Protein AF-A0A7V0IHN1-F1 (afdb_monomer)

Structure (mmCIF, N/CA/C/O backbone):
data_AF-A0A7V0IHN1-F1
#
_entry.id   AF-A0A7V0IHN1-F1
#
loop_
_atom_site.group_PDB
_atom_site.id
_atom_site.type_symbol
_atom_site.label_atom_id
_atom_site.label_alt_id
_atom_site.label_comp_id
_atom_site.label_asym_id
_atom_site.label_entity_id
_atom_site.label_seq_id
_atom_site.pdbx_PDB_ins_code
_atom_site.Cartn_x
_atom_site.Cartn_y
_atom_site.Cartn_z
_atom_site.occupancy
_atom_site.B_iso_or_equiv
_atom_site.auth_seq_id
_atom_site.auth_comp_id
_atom_site.auth_asym_id
_atom_site.auth_atom_id
_atom_site.pdbx_PDB_model_num
ATOM 1 N N . MET A 1 1 ? -21.080 7.987 -7.768 1.00 52.41 1 MET A N 1
ATOM 2 C CA . MET A 1 1 ? -20.518 8.860 -6.710 1.00 52.41 1 MET A CA 1
ATOM 3 C C . MET A 1 1 ? -18.997 8.710 -6.715 1.00 52.41 1 MET A C 1
ATOM 5 O O . MET A 1 1 ? -18.526 7.579 -6.748 1.00 52.41 1 MET A O 1
ATOM 9 N N . LYS A 1 2 ? -18.224 9.801 -6.791 1.00 51.97 2 LYS A N 1
ATOM 10 C CA . LYS A 1 2 ? -16.754 9.758 -6.932 1.00 51.97 2 LYS A CA 1
ATOM 11 C C . LYS A 1 2 ? -16.130 9.210 -5.639 1.00 51.97 2 LYS A C 1
ATOM 13 O O . LYS A 1 2 ? -16.295 9.813 -4.586 1.00 51.97 2 LYS A O 1
ATOM 18 N N . LYS A 1 3 ? -15.458 8.054 -5.701 1.00 53.31 3 LYS A N 1
ATOM 19 C CA . LYS A 1 3 ? -14.803 7.444 -4.533 1.00 53.31 3 LYS A CA 1
ATOM 20 C C . LYS A 1 3 ? -13.487 8.181 -4.283 1.00 53.31 3 LYS A C 1
ATOM 22 O O . LYS A 1 3 ? -12.512 7.966 -5.000 1.00 53.31 3 LYS A O 1
ATOM 27 N N . TYR A 1 4 ? -13.475 9.101 -3.324 1.00 62.00 4 TYR A N 1
ATOM 28 C CA . TYR A 1 4 ? -12.241 9.754 -2.897 1.00 62.00 4 TYR A CA 1
ATOM 29 C C . TYR A 1 4 ? -11.392 8.721 -2.146 1.00 62.00 4 TYR A C 1
ATOM 31 O O . TYR A 1 4 ? -11.855 8.114 -1.183 1.00 62.00 4 TYR A O 1
ATOM 39 N N . LEU A 1 5 ? -10.169 8.469 -2.620 1.00 70.75 5 LEU A N 1
ATOM 40 C CA . LEU A 1 5 ? -9.227 7.512 -2.024 1.00 70.75 5 LEU A CA 1
ATOM 41 C C . LEU A 1 5 ? -8.580 8.099 -0.758 1.00 70.75 5 LEU A C 1
ATOM 43 O O . LEU A 1 5 ? -7.356 8.157 -0.638 1.00 70.75 5 LEU A O 1
ATOM 47 N N . ASN A 1 6 ? -9.398 8.581 0.177 1.00 90.38 6 ASN A N 1
ATOM 48 C CA . ASN A 1 6 ? -8.895 9.204 1.392 1.00 90.38 6 ASN A CA 1
ATOM 49 C C . ASN A 1 6 ? -8.266 8.131 2.277 1.00 90.38 6 ASN A C 1
ATOM 51 O O . ASN A 1 6 ? -8.886 7.111 2.583 1.00 90.38 6 ASN A O 1
ATOM 55 N N . THR A 1 7 ? -7.028 8.366 2.686 1.00 95.38 7 THR A N 1
ATOM 56 C CA . THR A 1 7 ? -6.290 7.451 3.552 1.00 95.38 7 THR A CA 1
ATOM 57 C C . THR A 1 7 ? -6.186 8.065 4.938 1.00 95.38 7 THR A C 1
ATOM 59 O O . THR A 1 7 ? -5.715 9.193 5.076 1.00 95.38 7 THR A O 1
ATOM 62 N N . LEU A 1 8 ? -6.634 7.335 5.959 1.00 96.19 8 LEU A N 1
ATOM 63 C CA . LEU A 1 8 ? -6.452 7.724 7.353 1.00 96.19 8 LEU A CA 1
ATOM 64 C C . LEU A 1 8 ? -5.063 7.280 7.814 1.00 96.19 8 LEU A C 1
ATOM 66 O O . LEU A 1 8 ? -4.810 6.086 7.957 1.00 96.19 8 LEU A O 1
ATOM 70 N N . PHE A 1 9 ? -4.182 8.241 8.064 1.00 97.00 9 PHE A N 1
ATOM 71 C CA . PHE A 1 9 ? -2.869 7.999 8.653 1.00 97.00 9 PHE A CA 1
ATOM 72 C C . PHE A 1 9 ? -2.957 8.131 10.173 1.00 97.00 9 PHE A C 1
ATOM 74 O O . PHE A 1 9 ? -3.327 9.186 10.684 1.00 97.00 9 PHE A O 1
ATOM 81 N N . VAL A 1 10 ? -2.619 7.062 10.891 1.00 97.31 10 VAL A N 1
ATOM 82 C CA . VAL A 1 10 ? -2.518 7.055 12.351 1.00 97.31 10 VAL A CA 1
ATOM 83 C C . VAL A 1 10 ? -1.054 6.909 12.725 1.00 97.31 10 VAL A C 1
ATOM 85 O O . VAL A 1 10 ? -0.465 5.840 12.569 1.00 97.31 10 VAL A O 1
ATOM 88 N N . THR A 1 11 ? -0.476 8.012 13.189 1.00 96.38 11 THR A N 1
ATOM 89 C CA . THR A 1 11 ? 0.950 8.131 13.520 1.00 96.38 11 THR A CA 1
ATOM 90 C C . THR A 1 11 ? 1.213 8.301 15.012 1.00 96.38 11 THR A C 1
ATOM 92 O O . THR A 1 11 ? 2.366 8.371 15.419 1.00 96.38 11 THR A O 1
ATOM 95 N N . THR A 1 12 ? 0.165 8.391 15.834 1.00 95.88 12 THR A N 1
ATOM 96 C CA . THR A 1 12 ? 0.303 8.536 17.284 1.00 95.88 12 THR A CA 1
ATOM 97 C C . THR A 1 12 ? 0.449 7.172 17.946 1.00 95.88 12 THR A C 1
ATOM 99 O O . THR A 1 12 ? -0.431 6.320 17.811 1.00 95.88 12 THR A O 1
ATOM 102 N N . GLU A 1 13 ? 1.540 6.978 18.683 1.00 93.56 13 GLU A N 1
ATOM 103 C CA . GLU A 1 13 ? 1.761 5.764 19.469 1.00 93.56 13 GLU A CA 1
ATOM 104 C C . GLU A 1 13 ? 0.713 5.610 20.578 1.00 93.56 13 GLU A C 1
ATOM 106 O O . GLU A 1 13 ? 0.197 6.586 21.125 1.00 93.56 13 GLU A O 1
ATOM 111 N N . GLY A 1 14 ? 0.351 4.364 20.881 1.00 94.94 14 GLY A N 1
ATOM 112 C CA . GLY A 1 14 ? -0.688 4.041 21.858 1.00 94.94 14 GLY A CA 1
ATOM 113 C C . GLY A 1 14 ? -2.114 4.334 21.377 1.00 94.94 14 GLY A C 1
ATOM 114 O O . GLY A 1 14 ? -3.063 4.127 22.136 1.00 94.94 14 GLY A O 1
ATOM 115 N N . ALA A 1 15 ? -2.302 4.785 20.130 1.00 97.62 15 ALA A N 1
ATOM 116 C CA . ALA A 1 15 ? -3.631 4.975 19.569 1.00 97.62 15 ALA A CA 1
ATOM 117 C C . ALA A 1 15 ? -4.380 3.637 19.457 1.00 97.62 15 ALA A C 1
ATOM 119 O O . ALA A 1 15 ? -3.831 2.614 19.039 1.00 97.62 15 ALA A O 1
ATOM 120 N N . TYR A 1 16 ? -5.666 3.668 19.797 1.00 98.00 16 TYR A N 1
ATOM 121 C CA . TYR A 1 16 ? -6.571 2.533 19.696 1.00 98.00 16 TYR A CA 1
ATOM 122 C C . TYR A 1 16 ? -7.715 2.844 18.738 1.00 98.00 16 TYR A C 1
ATOM 124 O O . TYR A 1 16 ? -8.476 3.791 18.951 1.00 98.00 16 TYR A O 1
ATOM 132 N N . LEU A 1 17 ? -7.862 2.041 17.688 1.00 98.12 17 LEU A N 1
ATOM 133 C CA . LEU A 1 17 ? -8.944 2.191 16.726 1.00 98.12 17 LEU A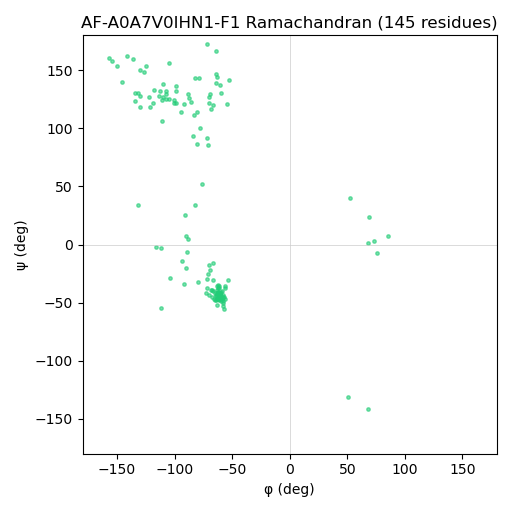 CA 1
ATOM 134 C C . LEU A 1 17 ? -10.079 1.210 17.027 1.00 98.12 17 LEU A C 1
ATOM 136 O O . LEU A 1 17 ? -9.874 0.018 17.256 1.00 98.12 17 LEU A O 1
ATOM 140 N N . SER A 1 18 ? -11.310 1.702 16.962 1.00 98.06 18 SER A N 1
ATOM 141 C CA . SER A 1 18 ? -12.512 0.890 17.168 1.00 98.06 18 SER A CA 1
ATOM 142 C C . SER A 1 18 ? -13.636 1.294 16.221 1.00 98.06 18 SER A C 1
ATOM 144 O O . SER A 1 18 ? -13.611 2.374 15.630 1.00 98.06 18 SER A O 1
ATOM 146 N N . LYS A 1 19 ? -14.617 0.405 16.062 1.00 97.38 19 LYS A N 1
ATOM 147 C CA . LYS A 1 19 ? -15.877 0.696 15.379 1.00 97.38 19 LYS A CA 1
ATOM 148 C C . LYS A 1 19 ? -16.865 1.251 16.396 1.00 97.38 19 LYS A C 1
ATOM 150 O O . LYS A 1 19 ? -17.112 0.609 17.412 1.00 97.38 19 LYS A O 1
ATOM 155 N N . GLU A 1 20 ? -17.483 2.377 16.073 1.00 96.44 20 GLU A N 1
ATOM 156 C CA . GLU A 1 20 ? -18.698 2.847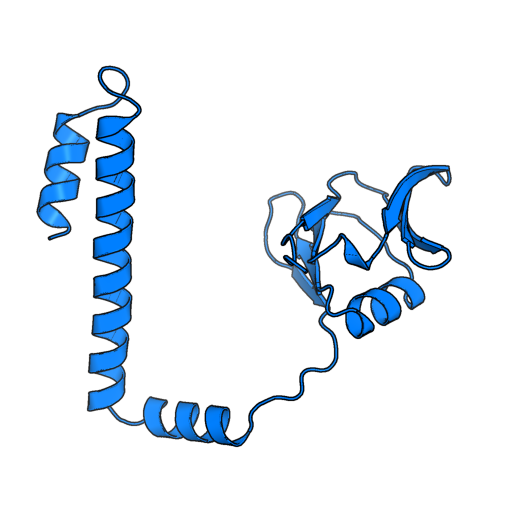 16.739 1.00 96.44 20 GLU A CA 1
ATOM 157 C C . GLU A 1 20 ? -19.708 3.196 15.645 1.00 96.44 20 GLU A C 1
ATOM 159 O O . GLU A 1 20 ? -19.438 4.045 14.792 1.00 96.44 20 GLU A O 1
ATOM 164 N N . ASN A 1 21 ? -20.854 2.511 15.622 1.00 94.50 21 ASN A N 1
ATOM 165 C CA . ASN A 1 21 ? -21.831 2.606 14.529 1.00 94.50 21 ASN A CA 1
ATOM 166 C C . ASN A 1 21 ? -21.153 2.405 13.159 1.00 94.50 21 ASN A C 1
ATOM 168 O O . ASN A 1 21 ? -20.374 1.466 13.001 1.00 94.50 21 ASN A O 1
ATOM 172 N N . GLU A 1 22 ? -21.413 3.280 12.190 1.00 96.00 22 GLU A N 1
ATOM 173 C CA . GLU A 1 22 ? -20.823 3.246 10.844 1.00 96.00 22 GLU A CA 1
ATOM 174 C C . GLU A 1 22 ? -19.526 4.070 10.728 1.00 96.00 22 GLU A C 1
ATOM 176 O O . GLU A 1 22 ? -19.159 4.568 9.657 1.00 96.00 22 GLU A O 1
ATOM 181 N N . THR A 1 23 ? -18.825 4.253 11.849 1.00 97.00 23 THR A N 1
ATOM 182 C CA . THR A 1 23 ? -17.635 5.102 11.929 1.00 97.00 23 THR A CA 1
ATOM 183 C C . THR A 1 23 ? -16.430 4.369 12.507 1.00 97.00 23 THR A C 1
ATOM 185 O O . THR A 1 23 ? -16.548 3.487 13.360 1.00 97.00 23 THR A O 1
ATOM 188 N N . VAL A 1 24 ? -15.253 4.775 12.040 1.00 97.62 24 VAL A N 1
ATOM 189 C CA . VAL A 1 24 ? -13.959 4.466 12.640 1.00 97.62 24 VAL A CA 1
ATOM 190 C C . VAL A 1 24 ? -13.659 5.535 13.682 1.00 97.62 24 VAL A C 1
ATOM 192 O O . VAL A 1 24 ? -13.672 6.728 13.373 1.00 97.62 24 VAL A O 1
ATOM 195 N N . VAL A 1 25 ? -13.379 5.110 14.910 1.00 97.88 25 VAL A N 1
ATOM 196 C CA . VAL A 1 25 ? -13.039 5.988 16.032 1.00 97.88 25 VAL A CA 1
ATOM 197 C C . VAL A 1 25 ? -11.601 5.748 16.447 1.00 97.88 25 VAL A C 1
ATOM 199 O O . VAL A 1 25 ? -11.221 4.610 16.722 1.00 97.88 25 VAL A O 1
ATOM 202 N N . VAL A 1 26 ? -10.823 6.825 16.535 1.00 97.88 26 VAL A N 1
ATOM 203 C CA . VAL A 1 26 ? -9.456 6.817 17.064 1.00 97.88 26 VAL A CA 1
ATOM 204 C C . VAL A 1 26 ? -9.491 7.327 18.499 1.00 97.88 26 VAL A C 1
ATOM 206 O O . VAL A 1 26 ? -9.936 8.450 18.759 1.00 97.88 26 VAL A O 1
ATOM 209 N N . LYS A 1 27 ? -9.022 6.499 19.429 1.00 98.00 27 LYS A N 1
ATOM 210 C CA . LYS A 1 27 ? -8.902 6.818 20.851 1.00 98.00 27 LYS A CA 1
ATOM 211 C C . LYS A 1 27 ? -7.433 6.946 21.229 1.00 98.00 27 LYS A C 1
ATOM 213 O O . LYS A 1 27 ? -6.615 6.140 20.800 1.00 98.00 27 LYS A O 1
ATOM 218 N N . ILE A 1 28 ? -7.117 7.945 22.040 1.00 96.50 28 ILE A N 1
ATOM 219 C CA . ILE A 1 28 ? -5.791 8.154 22.633 1.00 96.50 28 ILE A CA 1
ATOM 220 C C . ILE A 1 28 ? -6.035 8.364 24.124 1.00 96.50 28 ILE A C 1
ATOM 222 O O . ILE A 1 28 ? -6.912 9.154 24.480 1.00 96.50 28 ILE A O 1
ATOM 226 N N . GLU A 1 29 ? -5.339 7.606 24.976 1.00 93.25 29 GLU A N 1
ATOM 227 C CA . GLU A 1 29 ? -5.535 7.637 26.440 1.00 93.25 29 GLU A CA 1
ATOM 228 C C . GLU A 1 29 ? -7.014 7.442 26.842 1.00 93.25 29 GLU A C 1
ATOM 230 O O . GLU A 1 29 ? -7.569 8.140 27.688 1.00 93.25 29 GLU A O 1
ATOM 235 N N . GLY A 1 30 ? -7.711 6.534 26.149 1.00 90.50 30 GLY A N 1
ATOM 236 C CA . GLY A 1 30 ? -9.128 6.230 26.390 1.00 90.50 30 GLY A CA 1
ATOM 237 C C . GLY A 1 30 ? -10.128 7.272 25.870 1.00 90.50 30 GLY A C 1
ATOM 238 O O . GLY A 1 30 ? -11.328 7.001 25.854 1.00 90.50 30 GLY A O 1
ATOM 239 N N . ARG A 1 31 ? -9.676 8.433 25.377 1.00 95.62 31 ARG A N 1
ATOM 240 C CA . ARG A 1 31 ? -10.552 9.501 24.869 1.00 95.62 31 ARG A CA 1
ATOM 241 C C . ARG A 1 31 ? -10.649 9.463 23.349 1.00 95.62 31 ARG A C 1
ATOM 243 O O . ARG A 1 31 ? -9.631 9.401 22.663 1.00 95.62 31 ARG A O 1
ATOM 250 N N . ALA A 1 32 ? -11.866 9.543 22.811 1.00 96.25 32 ALA A N 1
ATOM 251 C CA . ALA A 1 32 ? -12.084 9.662 21.371 1.00 96.25 32 ALA A CA 1
ATOM 252 C C . ALA A 1 32 ? -11.560 11.016 20.867 1.00 96.25 32 ALA A C 1
ATOM 254 O O . ALA A 1 32 ? -12.006 12.068 21.320 1.00 96.25 32 ALA A O 1
ATOM 255 N N . LYS A 1 33 ? -10.604 10.982 19.938 1.00 96.19 33 LYS A N 1
ATOM 256 C CA . LYS A 1 33 ? -9.991 12.176 19.332 1.00 96.19 33 LYS A CA 1
ATOM 257 C C . LYS A 1 33 ? -10.491 12.436 17.921 1.00 96.19 33 LYS A C 1
ATOM 259 O O . LYS A 1 33 ? -10.524 13.578 17.482 1.00 96.19 33 LYS A O 1
ATOM 264 N N . LEU A 1 34 ? -10.878 11.377 17.217 1.00 95.00 34 LEU A N 1
ATOM 265 C CA . LEU A 1 34 ? -11.331 11.447 15.838 1.00 95.00 34 LEU A CA 1
ATOM 266 C C . LEU A 1 34 ? -12.414 10.401 15.594 1.00 95.00 34 LEU A C 1
ATOM 268 O O . LEU A 1 34 ? -12.304 9.268 16.066 1.00 95.00 34 LEU A O 1
ATOM 272 N N . ARG A 1 35 ? -13.435 10.781 14.827 1.00 96.25 35 ARG A N 1
ATOM 273 C CA . ARG A 1 35 ? -14.496 9.892 14.353 1.00 96.25 35 ARG A CA 1
ATOM 274 C C . ARG A 1 35 ? -14.738 10.160 12.873 1.00 96.25 35 ARG A C 1
ATOM 276 O O . ARG A 1 35 ? -15.017 11.295 12.498 1.00 96.25 35 ARG A O 1
ATOM 283 N N . LEU A 1 36 ? -14.624 9.127 12.044 1.00 95.25 36 LEU A N 1
ATOM 284 C CA . LEU A 1 36 ? -14.753 9.233 10.591 1.00 95.25 36 LEU A CA 1
ATOM 285 C C . LEU A 1 36 ? -15.704 8.159 10.046 1.00 95.25 36 LEU A C 1
ATOM 287 O O . LEU A 1 36 ? -15.518 6.983 10.361 1.00 95.25 36 LEU A O 1
ATOM 291 N N . PRO A 1 37 ? -16.696 8.512 9.211 1.00 95.38 37 PRO A N 1
ATOM 292 C CA . PRO A 1 37 ? -17.536 7.527 8.534 1.00 95.38 37 PRO A CA 1
ATOM 293 C C . PRO A 1 37 ? -16.721 6.609 7.621 1.00 95.38 37 PRO A C 1
ATOM 295 O O . PRO A 1 37 ? -15.867 7.084 6.871 1.00 95.38 37 PRO A O 1
ATOM 298 N N . ILE A 1 38 ? -17.011 5.306 7.635 1.00 94.88 38 ILE A N 1
ATOM 299 C CA . ILE A 1 38 ? -16.216 4.321 6.882 1.00 94.88 38 ILE A CA 1
ATOM 300 C C . ILE A 1 38 ? -16.239 4.562 5.369 1.00 94.88 38 ILE A C 1
ATOM 302 O O . ILE A 1 38 ? -15.225 4.390 4.703 1.00 94.88 38 ILE A O 1
ATOM 306 N N . HIS A 1 39 ? -17.369 5.023 4.824 1.00 91.69 39 HIS A N 1
ATOM 307 C CA . HIS A 1 39 ? -17.545 5.250 3.386 1.00 91.69 39 HIS A CA 1
ATOM 308 C C . HIS A 1 39 ? -16.665 6.387 2.842 1.00 91.69 39 HIS A C 1
ATOM 310 O O . HIS A 1 39 ? -16.461 6.478 1.631 1.00 91.69 39 HIS A O 1
ATOM 316 N N . ASN A 1 40 ? -16.123 7.226 3.730 1.00 92.00 40 ASN A N 1
ATOM 317 C CA . ASN A 1 40 ? -15.181 8.283 3.384 1.00 92.00 40 ASN A CA 1
ATOM 318 C C . ASN A 1 40 ? -13.726 7.815 3.406 1.00 92.00 40 ASN A C 1
ATOM 320 O O . ASN A 1 40 ? -12.862 8.602 3.034 1.00 92.00 40 ASN A O 1
ATOM 324 N N . ILE A 1 41 ? -13.446 6.586 3.848 1.00 93.50 41 ILE A N 1
ATOM 325 C CA . ILE A 1 41 ? -12.097 6.046 4.026 1.00 93.50 41 ILE A CA 1
ATOM 326 C C . ILE A 1 41 ? -11.853 4.973 2.961 1.00 93.50 41 ILE A C 1
ATOM 328 O O . ILE A 1 41 ? -12.626 4.034 2.814 1.00 93.50 41 ILE A O 1
ATOM 332 N N . GLY A 1 42 ? -10.759 5.096 2.212 1.00 92.25 42 GLY A N 1
ATOM 333 C CA . GLY A 1 42 ? -10.283 4.068 1.283 1.00 92.25 42 GLY A CA 1
ATOM 334 C C . GLY A 1 42 ? -9.282 3.104 1.924 1.00 92.25 42 GLY A C 1
ATOM 335 O O . GLY A 1 42 ? -9.265 1.917 1.601 1.00 92.25 42 GLY A O 1
ATOM 336 N N . ALA A 1 43 ? -8.455 3.601 2.845 1.00 95.81 43 ALA A N 1
ATOM 337 C CA . ALA A 1 43 ? -7.477 2.805 3.579 1.00 95.81 43 ALA A CA 1
ATOM 338 C C . ALA A 1 43 ? -7.134 3.444 4.932 1.00 95.81 43 ALA A C 1
ATOM 340 O O . ALA A 1 43 ? -7.281 4.653 5.115 1.00 95.81 43 ALA A O 1
ATOM 341 N N . ILE A 1 44 ? -6.634 2.630 5.857 1.00 97.62 44 ILE A N 1
ATOM 342 C CA . ILE A 1 44 ? -6.049 3.065 7.127 1.00 97.62 44 ILE A CA 1
ATOM 343 C C . ILE A 1 44 ? -4.584 2.629 7.135 1.00 97.62 44 ILE A C 1
ATOM 345 O O . ILE A 1 44 ? -4.284 1.480 6.809 1.00 97.62 44 ILE A O 1
ATOM 349 N N . VAL A 1 45 ? -3.675 3.528 7.501 1.00 98.12 45 VAL A N 1
ATOM 350 C CA . VAL A 1 45 ? -2.245 3.237 7.652 1.00 98.12 45 VAL A CA 1
ATOM 351 C C . VAL A 1 45 ? -1.832 3.553 9.082 1.00 98.12 45 VAL A C 1
ATOM 353 O O . VAL A 1 45 ? -1.923 4.696 9.523 1.00 98.12 45 VAL A O 1
ATOM 356 N N . CYS A 1 46 ? -1.381 2.530 9.791 1.00 98.06 46 CYS A N 1
ATOM 357 C CA . CYS A 1 46 ? -0.982 2.565 11.187 1.00 98.06 46 CYS A CA 1
ATOM 358 C C . CYS A 1 46 ? 0.547 2.522 11.288 1.00 98.06 46 CYS A C 1
ATOM 360 O O . CYS A 1 46 ? 1.160 1.591 10.762 1.00 98.06 46 CYS A O 1
ATOM 362 N N . PHE A 1 47 ? 1.153 3.493 11.970 1.00 98.06 47 PHE A N 1
ATOM 363 C CA . PHE A 1 47 ? 2.599 3.549 12.208 1.00 98.06 47 PHE A CA 1
ATOM 364 C C . PHE A 1 47 ? 2.927 3.224 13.663 1.00 98.06 47 PHE A C 1
ATOM 366 O O . PHE A 1 47 ? 2.350 3.811 14.574 1.00 98.06 47 PHE A O 1
ATOM 373 N N . GLY A 1 48 ? 3.897 2.336 13.874 1.00 95.31 48 GLY A N 1
ATOM 374 C CA . GLY A 1 48 ? 4.381 2.007 15.213 1.00 95.31 48 GLY A CA 1
ATOM 375 C C . GLY A 1 48 ? 3.344 1.256 16.045 1.00 95.31 48 GLY A C 1
ATOM 376 O O . GLY A 1 48 ? 2.637 0.381 15.539 1.00 95.31 48 GLY A O 1
ATOM 377 N N . GLN A 1 49 ? 3.273 1.569 17.340 1.00 95.06 49 GLN A N 1
ATOM 378 C CA . GLN A 1 49 ? 2.367 0.898 18.268 1.00 95.06 49 GLN A CA 1
ATOM 379 C C . GLN A 1 49 ? 0.944 1.462 18.154 1.00 95.06 49 GLN A C 1
ATOM 381 O O . GLN A 1 49 ? 0.548 2.348 18.909 1.00 95.06 49 GLN A O 1
ATOM 386 N N . VAL A 1 50 ? 0.162 0.915 17.226 1.00 97.12 50 VAL A N 1
ATOM 387 C CA . VAL A 1 50 ? -1.265 1.219 17.066 1.00 97.12 50 VAL A CA 1
ATOM 388 C C . VAL A 1 50 ? -2.067 -0.068 17.188 1.00 97.12 50 VAL A C 1
ATOM 390 O O . VAL A 1 50 ? -1.827 -1.040 16.471 1.00 97.12 50 VAL A O 1
ATOM 393 N N . SER A 1 51 ? -3.051 -0.051 18.077 1.00 95.94 51 SER A N 1
ATOM 394 C CA . SER A 1 51 ? -3.919 -1.193 18.352 1.00 95.94 51 SER A CA 1
ATOM 395 C C . SER A 1 51 ? -5.295 -0.982 17.737 1.00 95.94 51 SER A C 1
ATOM 397 O O . SER A 1 51 ? -5.735 0.145 17.511 1.00 95.94 51 SER A O 1
ATOM 399 N N . LEU A 1 52 ? -6.009 -2.072 17.468 1.00 96.75 52 LEU A N 1
ATOM 400 C CA . LEU A 1 52 ? -7.346 -1.995 16.896 1.00 96.75 52 LEU A CA 1
ATOM 401 C C . LEU A 1 52 ? -8.232 -3.161 17.320 1.00 96.75 52 LEU A C 1
ATOM 403 O O . LEU A 1 52 ? -7.742 -4.237 17.656 1.00 96.75 52 LEU A O 1
ATOM 407 N N . SER A 1 53 ? -9.546 -2.938 17.332 1.00 97.25 53 SER A N 1
ATOM 408 C CA . SER A 1 53 ? -10.503 -3.984 17.692 1.00 97.25 53 SER A CA 1
ATOM 409 C C . SER A 1 53 ? -10.737 -4.963 16.529 1.00 97.25 53 SER A C 1
ATOM 411 O O . SER A 1 53 ? -10.836 -4.528 15.377 1.00 97.25 53 SER A O 1
ATOM 413 N N . PRO A 1 54 ? -10.921 -6.273 16.791 1.00 96.06 54 PRO A N 1
ATOM 414 C CA . PRO A 1 54 ? -11.284 -7.238 15.747 1.00 96.06 54 PRO A CA 1
ATOM 415 C C . PRO A 1 54 ? -12.566 -6.857 14.989 1.00 96.06 54 PRO A C 1
ATOM 417 O O . PRO A 1 54 ? -12.650 -7.016 13.775 1.00 96.06 54 PRO A O 1
ATOM 420 N N . HIS A 1 55 ? -13.540 -6.264 15.687 1.00 96.56 55 HIS A N 1
ATOM 421 C CA . HIS A 1 55 ? -14.777 -5.754 15.088 1.00 96.56 55 HIS A CA 1
ATOM 422 C C . HIS A 1 55 ? -14.522 -4.637 14.070 1.00 96.56 55 HIS A C 1
ATOM 424 O O . HIS A 1 55 ? -15.197 -4.572 13.044 1.00 96.56 55 HIS A O 1
ATOM 430 N N . LEU A 1 56 ? -13.544 -3.762 14.330 1.00 97.56 56 LEU A N 1
ATOM 431 C CA . LEU A 1 56 ? -13.132 -2.766 13.351 1.00 97.56 56 LEU A CA 1
ATOM 432 C C . LEU A 1 56 ? -12.453 -3.424 12.145 1.00 97.56 56 LEU A C 1
ATOM 434 O O . LEU A 1 56 ? -12.703 -2.991 11.024 1.00 97.56 56 LEU A O 1
ATOM 438 N N . MET A 1 57 ? -11.627 -4.459 12.348 1.00 96.69 57 MET A N 1
ATOM 439 C CA . MET A 1 57 ? -10.999 -5.187 11.235 1.00 96.69 57 MET A CA 1
ATOM 440 C C . MET A 1 57 ? -12.060 -5.741 10.289 1.00 96.69 57 MET A C 1
ATOM 442 O O . MET A 1 57 ? -12.046 -5.409 9.106 1.00 96.69 57 MET A O 1
ATOM 446 N N . ASP A 1 58 ? -13.004 -6.523 10.818 1.00 96.06 58 ASP A N 1
ATOM 447 C CA . ASP A 1 58 ? -14.100 -7.107 10.039 1.00 96.06 58 ASP A CA 1
ATOM 448 C C . ASP A 1 58 ? -14.904 -6.011 9.321 1.00 96.06 58 ASP A C 1
ATOM 450 O O . ASP A 1 58 ? -15.081 -6.062 8.102 1.00 96.06 58 ASP A O 1
ATOM 454 N N . PHE A 1 59 ? -15.271 -4.943 10.031 1.00 96.81 59 PHE A N 1
ATOM 455 C CA . PHE A 1 59 ? -15.997 -3.816 9.451 1.00 96.81 59 PHE A CA 1
ATOM 456 C C . PHE A 1 59 ? -15.251 -3.136 8.295 1.00 96.81 59 PHE A C 1
ATOM 458 O O . PHE A 1 59 ? -15.835 -2.916 7.232 1.00 96.81 59 PHE A O 1
ATOM 465 N N . CYS A 1 60 ? -13.958 -2.851 8.459 1.00 96.44 60 CYS A N 1
ATOM 466 C CA . CYS A 1 60 ? -13.120 -2.304 7.394 1.00 96.44 60 CYS A CA 1
ATOM 467 C C . CYS A 1 60 ? -13.050 -3.264 6.202 1.00 96.44 60 CYS A C 1
ATOM 469 O O . CYS A 1 60 ? -13.268 -2.854 5.061 1.00 96.44 60 CYS A O 1
ATOM 471 N N . THR A 1 61 ? -12.819 -4.554 6.457 1.00 94.69 61 THR A N 1
ATOM 472 C CA . THR A 1 61 ? -12.690 -5.552 5.392 1.00 94.69 61 THR A CA 1
ATOM 473 C C . THR A 1 61 ? -13.955 -5.717 4.553 1.00 94.69 61 THR A C 1
ATOM 475 O O . THR A 1 61 ? -13.855 -5.779 3.327 1.00 94.69 61 THR A O 1
ATOM 478 N N . ARG A 1 62 ? -15.141 -5.713 5.176 1.00 94.50 62 ARG A N 1
ATOM 479 C CA . ARG A 1 62 ? -16.437 -5.785 4.476 1.00 94.50 62 ARG A CA 1
ATOM 480 C C . ARG A 1 62 ? -16.720 -4.545 3.632 1.00 94.50 62 ARG A C 1
ATOM 482 O O . ARG A 1 62 ? -17.344 -4.654 2.582 1.00 94.50 62 ARG A O 1
ATOM 489 N N . ASN A 1 63 ? -16.218 -3.387 4.055 1.00 94.00 63 ASN A N 1
ATOM 490 C CA . ASN A 1 63 ? -16.356 -2.123 3.330 1.00 94.00 63 ASN A CA 1
ATOM 491 C C . ASN A 1 63 ? -15.237 -1.881 2.297 1.00 94.00 63 ASN A C 1
ATOM 493 O O . ASN A 1 63 ? -15.177 -0.821 1.672 1.00 94.00 63 ASN A O 1
ATOM 497 N N . GLY A 1 64 ? -14.341 -2.854 2.091 1.00 92.25 64 GLY A N 1
ATOM 498 C CA . GLY A 1 64 ? -13.227 -2.726 1.150 1.00 92.25 64 GLY A CA 1
ATOM 499 C C . GLY A 1 64 ? -12.167 -1.709 1.586 1.00 92.25 64 GLY A C 1
ATOM 500 O O . GLY A 1 64 ? -11.444 -1.189 0.738 1.00 92.25 64 GLY A O 1
ATOM 501 N N . VAL A 1 65 ? -12.078 -1.426 2.888 1.00 95.38 65 VAL A N 1
ATOM 502 C CA . VAL A 1 65 ? -11.063 -0.561 3.494 1.00 95.38 65 VAL A CA 1
ATOM 503 C C . VAL A 1 65 ? -9.911 -1.431 3.975 1.00 95.38 65 VAL A C 1
ATOM 505 O O . VAL A 1 65 ? -10.069 -2.252 4.878 1.00 95.38 65 VAL A O 1
ATOM 508 N N . SER A 1 66 ? -8.734 -1.274 3.368 1.00 95.62 66 SER A N 1
ATOM 509 C CA . SER A 1 66 ? -7.546 -2.008 3.815 1.00 95.62 66 SER A CA 1
ATOM 510 C C . SER A 1 66 ? -6.880 -1.328 5.002 1.00 95.62 66 SER A C 1
ATOM 512 O O . SER A 1 66 ? -6.775 -0.102 5.014 1.00 95.62 66 SER A O 1
ATOM 514 N N . ILE A 1 67 ? -6.350 -2.119 5.930 1.00 97.81 67 ILE A N 1
ATOM 515 C CA . ILE A 1 67 ? -5.560 -1.626 7.060 1.00 97.81 67 ILE A CA 1
ATOM 516 C C . ILE A 1 67 ? -4.110 -2.058 6.847 1.00 97.81 67 ILE A C 1
ATOM 518 O O . ILE A 1 67 ? -3.836 -3.241 6.657 1.00 97.81 67 ILE A O 1
ATOM 522 N N . VAL A 1 68 ? -3.181 -1.110 6.840 1.00 98.12 68 VAL A N 1
ATOM 523 C CA . VAL A 1 68 ? -1.746 -1.346 6.654 1.00 98.12 68 VAL A CA 1
ATOM 524 C C . VAL A 1 68 ? -1.026 -1.015 7.950 1.00 98.12 68 VAL A C 1
ATOM 526 O O . VAL A 1 68 ? -1.240 0.053 8.510 1.00 98.12 68 VAL A O 1
ATOM 529 N N . PHE A 1 69 ? -0.145 -1.903 8.393 1.00 98.31 69 PHE A N 1
ATOM 530 C CA . PHE A 1 69 ? 0.740 -1.676 9.527 1.00 98.31 69 PHE A CA 1
ATOM 531 C C . PHE A 1 69 ? 2.166 -1.461 9.042 1.00 98.31 69 PHE A C 1
ATOM 533 O O . PHE A 1 69 ? 2.696 -2.267 8.267 1.00 98.31 69 PHE A O 1
ATOM 540 N N . LEU A 1 70 ? 2.775 -0.386 9.527 1.00 98.38 70 LEU A N 1
ATOM 541 C CA . LEU A 1 70 ? 4.145 0.009 9.249 1.00 98.38 70 LEU A CA 1
ATOM 542 C C . LEU A 1 70 ? 4.917 0.186 10.563 1.00 98.38 70 LEU A C 1
ATOM 544 O O . LEU A 1 70 ? 4.344 0.529 11.597 1.00 98.38 70 LEU A O 1
ATOM 548 N N . SER A 1 71 ? 6.237 0.014 10.512 1.00 96.69 71 SER A N 1
ATOM 549 C CA . SER A 1 71 ? 7.116 0.457 11.598 1.00 96.69 71 SER A CA 1
ATOM 550 C C . SER A 1 71 ? 7.064 1.988 11.747 1.00 96.69 71 SER A C 1
ATOM 552 O O . SER A 1 71 ? 6.612 2.669 10.820 1.00 96.69 71 SER A O 1
ATOM 554 N N . PRO A 1 72 ? 7.586 2.565 12.848 1.00 94.94 72 PRO A N 1
ATOM 555 C CA . PRO A 1 72 ? 7.693 4.023 12.988 1.00 94.94 72 PRO A CA 1
ATOM 556 C C . PRO A 1 72 ? 8.424 4.698 11.812 1.00 94.94 72 PRO A C 1
ATOM 558 O O . PRO A 1 72 ? 8.088 5.806 11.414 1.00 94.94 72 PRO A O 1
ATOM 561 N N . TRP A 1 73 ? 9.367 3.984 11.189 1.00 95.00 73 TRP A N 1
ATOM 562 C CA . TRP A 1 73 ? 10.165 4.439 10.042 1.00 95.00 73 TRP A CA 1
ATOM 563 C C . TRP A 1 73 ? 9.534 4.110 8.675 1.00 95.00 73 TRP A C 1
ATOM 565 O O . TRP A 1 73 ? 10.181 4.256 7.642 1.00 95.00 73 TRP A O 1
ATOM 575 N N . GLY A 1 74 ? 8.297 3.600 8.648 1.00 94.94 74 GLY A N 1
ATOM 576 C CA . GLY A 1 74 ? 7.554 3.313 7.417 1.00 94.94 74 GLY A CA 1
ATOM 577 C C . GLY A 1 74 ? 7.818 1.945 6.777 1.00 94.94 74 GLY A C 1
ATOM 578 O O . GLY A 1 74 ? 7.311 1.676 5.687 1.00 94.94 74 GLY A O 1
ATOM 579 N N . ARG A 1 75 ? 8.569 1.042 7.425 1.00 97.44 75 ARG A N 1
ATOM 580 C CA . ARG A 1 75 ? 8.782 -0.320 6.902 1.00 97.44 75 ARG A CA 1
ATOM 581 C C . ARG A 1 75 ? 7.481 -1.112 6.971 1.00 97.44 75 ARG A C 1
ATOM 583 O O . ARG A 1 75 ? 6.886 -1.213 8.039 1.00 97.44 75 ARG A O 1
ATOM 590 N N . PHE A 1 76 ? 7.086 -1.738 5.865 1.00 98.12 76 PHE A N 1
ATOM 591 C CA . PHE A 1 76 ? 5.910 -2.606 5.823 1.00 98.12 76 PHE A CA 1
ATOM 592 C C . PHE A 1 76 ? 6.019 -3.782 6.802 1.00 98.12 76 PHE A C 1
ATOM 594 O O . PHE A 1 76 ? 7.030 -4.488 6.820 1.00 98.12 76 PHE A O 1
ATOM 601 N N . MET A 1 77 ? 4.972 -3.984 7.605 1.00 97.31 77 MET A N 1
ATOM 602 C CA . MET A 1 77 ? 4.869 -5.102 8.544 1.00 97.31 77 MET A CA 1
ATOM 603 C C . MET A 1 77 ? 3.778 -6.077 8.118 1.00 97.31 77 MET A C 1
ATOM 605 O O . MET A 1 77 ? 4.039 -7.264 7.955 1.00 97.31 77 MET A O 1
ATOM 609 N N . ALA A 1 78 ? 2.557 -5.576 7.925 1.00 97.00 78 ALA A N 1
ATOM 610 C CA . ALA A 1 78 ? 1.414 -6.403 7.568 1.00 97.00 78 ALA A CA 1
ATOM 611 C C . ALA A 1 78 ? 0.323 -5.582 6.880 1.00 97.00 78 ALA A C 1
ATOM 613 O O . ALA A 1 78 ? 0.245 -4.359 7.013 1.00 97.00 78 ALA A O 1
ATOM 614 N N . LYS A 1 79 ? -0.564 -6.278 6.166 1.00 96.50 79 LYS A N 1
ATOM 615 C CA . LYS A 1 79 ? -1.775 -5.698 5.592 1.00 96.50 79 LYS A CA 1
ATOM 616 C C . LYS A 1 79 ? -2.964 -6.601 5.867 1.00 96.50 79 LYS A C 1
ATOM 618 O O . LYS A 1 79 ? -2.926 -7.787 5.558 1.00 96.50 79 LYS A O 1
ATOM 623 N N . VAL A 1 80 ? -4.033 -6.006 6.370 1.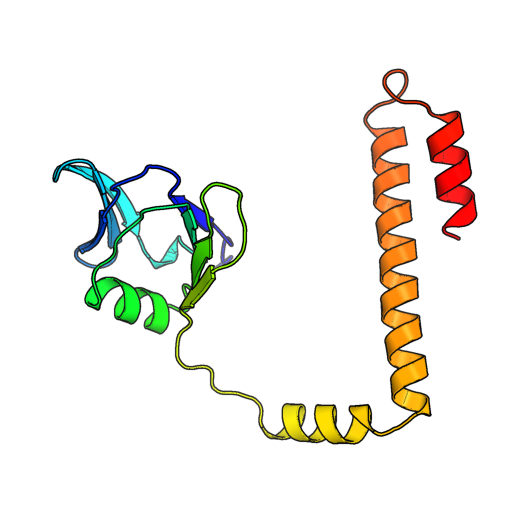00 95.94 80 VAL A N 1
ATOM 624 C CA . VAL A 1 80 ? -5.341 -6.634 6.517 1.00 95.94 80 VAL A CA 1
ATOM 625 C C . VAL A 1 80 ? -6.202 -6.184 5.346 1.00 95.94 80 VAL A C 1
ATOM 627 O O . VAL A 1 80 ? -6.402 -4.987 5.115 1.00 95.94 80 VAL A O 1
ATOM 630 N N . VAL A 1 81 ? -6.693 -7.153 4.584 1.00 94.62 81 VAL A N 1
ATOM 631 C CA . VAL A 1 81 ? -7.614 -6.945 3.466 1.00 94.62 81 VAL A CA 1
ATOM 632 C C . VAL A 1 81 ? -8.795 -7.886 3.607 1.00 94.62 81 VAL A C 1
ATOM 634 O O . VAL A 1 81 ? -8.662 -8.975 4.161 1.00 94.62 81 VAL A O 1
ATOM 637 N N . GLY A 1 82 ? -9.950 -7.461 3.102 1.00 89.88 82 GLY A N 1
ATOM 638 C CA . GLY A 1 82 ? -11.118 -8.326 3.056 1.00 89.88 82 GLY A CA 1
ATOM 639 C C . GLY A 1 82 ? -11.016 -9.439 2.035 1.00 89.88 82 GLY A C 1
ATOM 640 O O . GLY A 1 82 ? -10.097 -9.495 1.210 1.00 89.88 82 GLY A O 1
ATOM 641 N N . GLN A 1 83 ? -12.006 -10.327 2.097 1.00 86.62 83 GLN A N 1
ATOM 642 C CA . GLN A 1 83 ? -12.143 -11.415 1.144 1.00 86.62 83 GLN A CA 1
ATOM 643 C C . GLN A 1 83 ? -12.151 -10.855 -0.276 1.00 86.62 83 GLN A C 1
ATOM 645 O O . GLN A 1 83 ? -12.990 -10.038 -0.650 1.00 86.62 83 GLN A O 1
ATOM 650 N N . THR A 1 84 ? -11.191 -11.303 -1.076 1.00 79.19 84 THR A N 1
ATOM 651 C CA . THR A 1 84 ? -11.120 -10.943 -2.486 1.00 79.19 84 THR A CA 1
ATOM 652 C C . THR A 1 84 ? -11.687 -12.100 -3.292 1.00 79.19 84 THR A C 1
ATOM 654 O O . THR A 1 84 ? -11.186 -13.220 -3.199 1.00 79.19 84 THR A O 1
ATOM 657 N N . ARG A 1 85 ? -12.700 -11.838 -4.127 1.00 74.00 85 ARG A N 1
ATOM 658 C CA . ARG A 1 85 ? -13.091 -12.772 -5.192 1.00 74.00 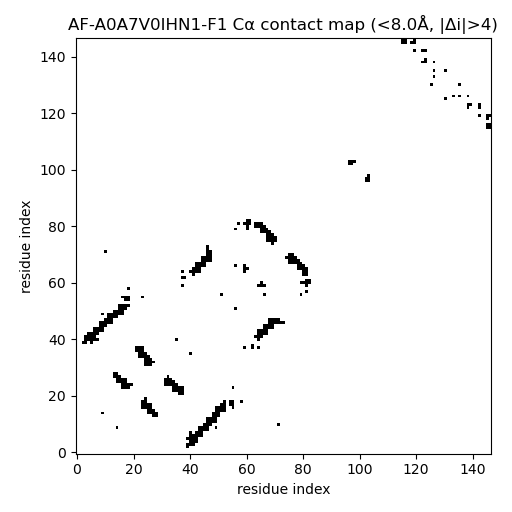85 ARG A CA 1
ATOM 659 C C . ARG A 1 85 ? -11.994 -12.739 -6.255 1.00 74.00 85 ARG A C 1
ATOM 661 O O . ARG A 1 85 ? -12.020 -11.918 -7.166 1.00 74.00 85 ARG A O 1
ATOM 668 N N . GLY A 1 86 ? -10.952 -13.541 -6.058 1.00 77.12 86 GLY A N 1
ATOM 669 C CA . GLY A 1 86 ? -9.824 -13.601 -6.981 1.00 77.12 86 GLY A CA 1
ATOM 670 C C . GLY A 1 86 ? -10.264 -14.093 -8.360 1.00 77.12 86 GLY A C 1
ATOM 671 O O . GLY A 1 86 ? -11.106 -14.981 -8.470 1.00 77.12 86 GLY A O 1
ATOM 672 N N . ASN A 1 87 ? -9.664 -13.554 -9.422 1.00 90.31 87 ASN A N 1
ATOM 673 C CA . ASN A 1 87 ? -9.855 -14.087 -10.767 1.00 90.31 87 ASN A CA 1
ATOM 674 C C . ASN A 1 87 ? -8.883 -15.257 -10.988 1.00 90.31 87 ASN A C 1
ATOM 676 O O . ASN A 1 87 ? -7.722 -15.065 -11.357 1.00 90.31 87 ASN A O 1
ATOM 680 N N . VAL A 1 88 ? -9.354 -16.476 -10.714 1.00 92.44 88 VAL A N 1
ATOM 681 C CA . VAL A 1 88 ? -8.545 -17.702 -10.831 1.00 92.44 88 VAL A CA 1
ATOM 682 C C . VAL A 1 88 ? -8.075 -17.923 -12.270 1.00 92.44 88 VAL A C 1
ATOM 684 O O . VAL A 1 88 ? -6.934 -18.332 -12.478 1.00 92.44 88 VAL A O 1
ATOM 687 N N . LEU A 1 89 ? -8.910 -17.606 -13.265 1.00 94.69 89 LEU A N 1
ATOM 688 C CA . LEU A 1 89 ? -8.548 -17.730 -14.679 1.00 94.69 89 LEU A CA 1
ATOM 689 C C . LEU A 1 89 ? -7.390 -16.794 -15.033 1.00 94.69 89 LEU A C 1
ATOM 691 O O . LEU A 1 89 ? -6.409 -17.237 -15.627 1.00 94.69 89 LEU A O 1
ATOM 695 N N . LEU A 1 90 ? -7.459 -15.536 -14.587 1.00 94.56 90 LEU A N 1
ATOM 696 C CA . LEU A 1 90 ? -6.377 -14.569 -14.756 1.00 94.56 90 LEU A CA 1
ATOM 697 C C . LEU A 1 90 ? -5.093 -15.059 -14.085 1.00 94.56 90 LEU A C 1
ATOM 699 O O . LEU A 1 90 ? -4.046 -15.068 -14.721 1.00 94.56 90 LEU A O 1
ATOM 703 N N . ARG A 1 91 ? -5.165 -15.517 -12.830 1.00 93.94 91 ARG A N 1
ATOM 704 C CA . ARG A 1 91 ? -3.977 -15.981 -12.100 1.00 93.94 91 ARG A CA 1
ATOM 705 C C . ARG A 1 91 ? -3.328 -17.201 -12.762 1.00 93.94 91 ARG A C 1
ATOM 707 O O . ARG A 1 91 ? -2.110 -17.257 -12.873 1.00 93.94 91 ARG A O 1
ATOM 714 N N . ARG A 1 92 ? -4.124 -18.148 -13.272 1.00 96.19 92 ARG A N 1
ATOM 715 C CA . ARG A 1 92 ? -3.605 -19.292 -14.046 1.00 96.19 92 ARG A CA 1
ATOM 716 C C . ARG A 1 92 ? -2.902 -18.850 -15.327 1.00 96.19 92 ARG A C 1
ATOM 718 O O . ARG A 1 92 ? -1.860 -19.405 -15.658 1.00 96.19 92 ARG A O 1
ATOM 725 N N . GLN A 1 93 ? -3.458 -17.874 -16.043 1.00 96.25 93 GLN A N 1
ATOM 726 C CA . GLN A 1 93 ? -2.815 -17.335 -17.243 1.00 96.25 93 GLN A CA 1
ATOM 727 C C . GLN A 1 93 ? -1.537 -16.567 -16.908 1.00 96.25 93 GLN A C 1
ATOM 729 O O . GLN A 1 93 ? -0.548 -16.727 -17.611 1.00 96.25 93 GLN A O 1
ATOM 734 N N . GLN A 1 94 ? -1.524 -15.808 -15.809 1.00 95.19 94 GLN A N 1
ATOM 735 C CA . GLN A 1 94 ? -0.321 -15.134 -15.320 1.00 95.19 94 GLN A CA 1
ATOM 736 C C . GLN A 1 94 ? 0.813 -16.127 -15.057 1.00 95.19 94 GLN A C 1
ATOM 738 O O . GLN A 1 94 ? 1.922 -15.871 -15.504 1.00 95.19 94 GLN A O 1
ATOM 743 N N . TYR A 1 95 ? 0.544 -17.268 -14.410 1.00 95.88 95 TYR A N 1
ATOM 744 C CA . TYR A 1 95 ? 1.574 -18.293 -14.201 1.00 95.88 95 TYR A CA 1
ATOM 745 C C . TYR A 1 95 ? 2.075 -18.898 -15.512 1.00 95.88 95 TYR A C 1
ATOM 747 O O . TYR A 1 95 ? 3.274 -18.919 -15.741 1.00 95.88 95 TYR A O 1
ATOM 755 N N . ARG A 1 96 ? 1.176 -19.294 -16.422 1.00 96.25 96 ARG A N 1
ATOM 756 C CA . ARG A 1 96 ? 1.577 -19.844 -17.731 1.00 96.25 96 ARG A CA 1
ATOM 757 C C . ARG A 1 96 ? 2.436 -18.872 -18.537 1.00 96.25 96 ARG A C 1
ATOM 759 O O . ARG A 1 96 ? 3.431 -19.264 -19.128 1.00 96.25 96 ARG A O 1
ATOM 766 N N . ARG A 1 97 ? 2.044 -17.598 -18.561 1.00 96.62 97 ARG A N 1
ATOM 767 C CA . ARG A 1 97 ? 2.782 -16.536 -19.252 1.00 96.62 97 ARG A CA 1
ATOM 768 C C . ARG A 1 97 ? 4.087 -16.171 -18.549 1.00 96.62 97 ARG A C 1
ATOM 770 O O . ARG A 1 97 ? 5.002 -15.693 -19.203 1.00 96.62 97 ARG A O 1
ATOM 777 N N . ALA A 1 98 ? 4.192 -16.403 -17.243 1.00 95.50 98 ALA A N 1
ATOM 778 C CA . ALA A 1 98 ? 5.435 -16.203 -16.509 1.00 95.50 98 ALA A CA 1
ATOM 779 C C . ALA A 1 98 ? 6.515 -17.235 -16.868 1.00 95.50 98 ALA A C 1
ATOM 781 O O . ALA A 1 98 ? 7.679 -16.951 -16.609 1.00 95.50 98 ALA A O 1
ATOM 782 N N . ASP A 1 99 ? 6.158 -18.366 -17.483 1.00 96.25 99 ASP A N 1
ATOM 783 C CA . ASP A 1 99 ? 7.110 -19.371 -17.982 1.00 96.25 99 ASP A CA 1
ATOM 784 C C . ASP A 1 99 ? 7.473 -19.165 -19.470 1.00 96.25 99 ASP A C 1
ATOM 786 O O . ASP A 1 99 ? 8.462 -19.709 -19.958 1.00 96.25 99 ASP A O 1
ATOM 790 N N . ASP A 1 100 ? 6.708 -18.341 -20.192 1.00 97.81 100 ASP A N 1
ATOM 791 C CA . ASP A 1 100 ? 6.914 -17.987 -21.602 1.00 97.81 100 ASP A CA 1
ATOM 792 C C . ASP A 1 100 ? 8.000 -16.903 -21.729 1.00 97.81 100 ASP A C 1
ATOM 794 O O . ASP A 1 100 ? 7.843 -15.774 -21.255 1.00 97.81 100 ASP A O 1
ATOM 798 N N . ASN A 1 101 ? 9.132 -17.248 -22.350 1.00 97.12 101 ASN A N 1
ATOM 799 C CA . ASN A 1 101 ? 10.283 -16.352 -22.450 1.00 97.12 101 ASN A CA 1
ATOM 800 C C . ASN A 1 101 ? 9.981 -15.072 -23.244 1.00 97.12 101 ASN A C 1
ATOM 802 O O . ASN A 1 101 ? 10.374 -13.984 -22.816 1.00 97.12 101 ASN A O 1
ATOM 806 N N . ASP A 1 102 ? 9.254 -15.185 -24.355 1.00 97.25 102 ASP A N 1
ATOM 807 C CA . ASP A 1 102 ? 8.970 -14.049 -25.231 1.00 97.25 102 ASP A CA 1
ATOM 808 C C . ASP A 1 102 ? 8.052 -13.056 -24.515 1.00 97.25 102 ASP A C 1
ATOM 810 O O . ASP A 1 102 ? 8.348 -11.858 -24.447 1.00 97.25 102 ASP A O 1
ATOM 814 N N . PHE A 1 103 ? 7.008 -13.569 -23.855 1.00 97.06 103 PHE A N 1
ATOM 815 C CA . PHE A 1 103 ? 6.112 -12.743 -23.049 1.00 97.06 103 PHE A CA 1
ATOM 816 C C . PHE A 1 103 ? 6.841 -12.050 -21.889 1.00 97.06 103 PHE A C 1
ATOM 818 O O . PHE A 1 103 ? 6.613 -10.867 -21.626 1.00 97.06 103 PHE A O 1
ATOM 825 N N . ARG A 1 104 ? 7.729 -12.755 -21.173 1.00 96.06 104 ARG A N 1
ATOM 826 C CA . ARG A 1 104 ? 8.494 -12.166 -20.058 1.00 96.06 104 ARG A CA 1
ATOM 827 C C . ARG A 1 104 ? 9.349 -10.995 -20.519 1.00 96.06 104 ARG A C 1
ATOM 829 O O . ARG A 1 104 ? 9.394 -9.973 -19.828 1.00 96.06 104 ARG A O 1
ATOM 836 N N . VAL A 1 105 ? 10.042 -11.147 -21.647 1.00 97.50 105 VAL A N 1
ATOM 837 C CA . VAL A 1 105 ? 10.887 -10.091 -22.213 1.00 97.50 105 VAL A CA 1
ATOM 838 C C . VAL A 1 105 ? 10.024 -8.907 -22.625 1.00 97.50 105 VAL A C 1
ATOM 840 O O . VAL A 1 105 ? 10.331 -7.778 -22.240 1.00 97.50 105 VAL A O 1
ATOM 843 N N . GLU A 1 106 ? 8.923 -9.149 -23.335 1.00 97.38 106 GLU A N 1
ATOM 844 C CA . GLU A 1 106 ? 7.992 -8.101 -23.752 1.00 97.38 106 GLU A CA 1
ATOM 845 C C . GLU A 1 106 ? 7.439 -7.321 -22.548 1.00 97.38 106 GLU A C 1
ATOM 847 O O . GLU A 1 106 ? 7.612 -6.102 -22.466 1.00 97.38 106 GLU A O 1
ATOM 852 N N . ALA A 1 107 ? 6.879 -8.018 -21.554 1.00 96.62 107 ALA A N 1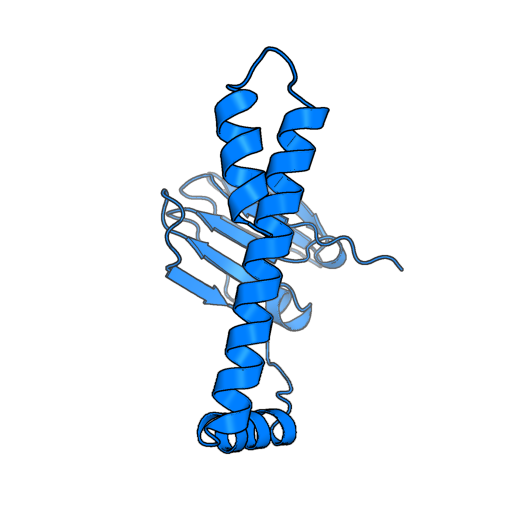
ATOM 853 C CA . ALA A 1 107 ? 6.323 -7.398 -20.355 1.00 96.62 107 ALA A CA 1
ATOM 854 C C . ALA A 1 107 ? 7.383 -6.608 -19.569 1.00 96.62 107 ALA A C 1
ATOM 856 O O . ALA A 1 107 ? 7.132 -5.485 -19.123 1.00 96.62 107 ALA A O 1
ATOM 857 N N . SER A 1 108 ? 8.596 -7.155 -19.440 1.00 96.81 108 SER A N 1
ATOM 858 C CA . SER A 1 108 ? 9.709 -6.477 -18.765 1.00 96.81 108 SER A CA 1
ATOM 859 C C . SER A 1 108 ? 10.113 -5.194 -19.490 1.00 96.81 108 SER A C 1
ATOM 861 O O . SER A 1 108 ? 10.301 -4.161 -18.843 1.00 96.81 108 SER A O 1
ATOM 863 N N . ARG A 1 109 ? 10.187 -5.219 -20.829 1.00 97.12 109 ARG A N 1
ATOM 864 C CA . ARG A 1 109 ? 10.463 -4.022 -21.639 1.00 97.12 109 ARG A CA 1
ATOM 865 C C . ARG A 1 109 ? 9.387 -2.966 -21.433 1.00 97.12 109 ARG A C 1
ATOM 867 O O . ARG A 1 109 ? 9.737 -1.806 -21.233 1.00 97.12 109 ARG A O 1
ATOM 874 N N . SER A 1 110 ? 8.110 -3.349 -21.393 1.00 97.25 110 SER A N 1
ATOM 875 C CA . SER A 1 110 ? 7.016 -2.413 -21.109 1.00 97.25 110 SER A CA 1
ATOM 876 C C . SER A 1 110 ? 7.142 -1.771 -19.723 1.00 97.25 110 SER A C 1
ATOM 878 O O . SER A 1 110 ? 6.985 -0.555 -19.598 1.00 97.25 110 SER A O 1
ATOM 880 N N . PHE A 1 111 ? 7.477 -2.543 -18.681 1.00 97.38 111 PHE A N 1
ATOM 881 C CA . PHE A 1 111 ? 7.674 -1.994 -17.333 1.00 97.38 111 PHE A CA 1
ATOM 882 C C . PHE A 1 111 ? 8.855 -1.022 -17.266 1.00 97.38 111 PHE A C 1
ATOM 884 O O . PHE A 1 111 ? 8.734 0.059 -16.682 1.00 97.38 111 PHE A O 1
ATOM 891 N N . VAL A 1 112 ? 9.987 -1.378 -17.879 1.00 97.12 112 VAL A N 1
ATOM 892 C CA . VAL A 1 112 ? 11.185 -0.529 -17.913 1.00 97.12 112 VAL A CA 1
ATOM 893 C C . VAL A 1 112 ? 10.925 0.743 -18.718 1.00 97.12 112 VAL A C 1
ATOM 895 O O . VAL A 1 112 ? 11.193 1.833 -18.213 1.00 97.12 112 VAL A O 1
ATOM 898 N N . ALA A 1 113 ? 10.331 0.634 -19.909 1.00 96.56 113 ALA A N 1
ATOM 899 C CA . ALA A 1 113 ? 9.967 1.784 -20.734 1.00 96.56 113 ALA A CA 1
ATOM 900 C C . ALA A 1 113 ? 9.019 2.732 -19.984 1.00 96.56 113 ALA A C 1
ATOM 902 O O . ALA A 1 113 ? 9.256 3.939 -19.933 1.00 96.56 113 ALA A O 1
ATOM 903 N N . GLY A 1 114 ? 8.001 2.189 -19.306 1.00 96.94 114 GLY A N 1
ATOM 904 C CA . GLY A 1 114 ? 7.104 2.973 -18.459 1.00 96.94 114 GLY A CA 1
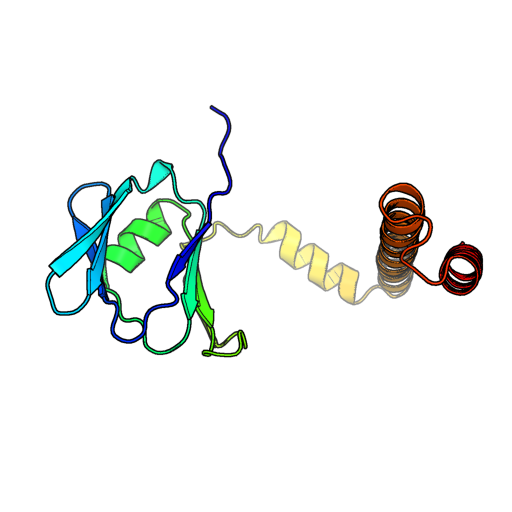ATOM 905 C C . GLY A 1 114 ? 7.832 3.679 -17.311 1.00 96.94 114 GLY A C 1
ATOM 906 O O . GLY A 1 114 ? 7.570 4.851 -17.038 1.00 96.94 114 GLY A O 1
ATOM 907 N N . LYS A 1 115 ? 8.782 3.009 -16.644 1.00 96.62 115 LYS A N 1
ATOM 908 C CA . LYS A 1 115 ? 9.593 3.617 -15.577 1.00 96.62 115 LYS A CA 1
ATOM 909 C C . LYS A 1 115 ? 10.477 4.747 -16.102 1.00 96.62 115 LYS A C 1
ATOM 911 O O . LYS A 1 115 ? 10.545 5.792 -15.453 1.00 96.62 115 LYS A O 1
ATOM 916 N N . ILE A 1 116 ? 11.123 4.559 -17.251 1.00 96.50 116 ILE A N 1
ATOM 917 C CA . ILE A 1 116 ? 11.981 5.564 -17.894 1.00 96.50 116 ILE A CA 1
ATOM 918 C C . ILE A 1 116 ? 11.146 6.790 -18.274 1.00 96.50 116 ILE A C 1
ATOM 920 O O . ILE A 1 116 ? 11.455 7.900 -17.835 1.00 96.50 116 ILE A O 1
ATOM 924 N N . ALA A 1 117 ? 10.031 6.580 -18.980 1.00 96.06 117 ALA A N 1
ATOM 925 C CA . ALA A 1 117 ? 9.133 7.650 -19.401 1.00 96.06 117 ALA A CA 1
ATOM 926 C C . ALA A 1 117 ? 8.598 8.453 -18.204 1.00 96.06 117 ALA A C 1
ATOM 928 O O . ALA A 1 117 ? 8.698 9.680 -18.185 1.00 96.06 117 ALA A O 1
ATOM 929 N N . ASN A 1 118 ? 8.106 7.774 -17.161 1.00 96.75 118 ASN A N 1
ATOM 930 C CA . ASN A 1 118 ? 7.593 8.438 -15.961 1.00 96.75 118 ASN A CA 1
ATOM 931 C C . ASN A 1 118 ? 8.687 9.199 -15.201 1.00 96.75 118 ASN A C 1
ATOM 933 O O . ASN A 1 118 ? 8.458 10.331 -14.772 1.00 96.75 118 ASN A O 1
ATOM 937 N N . SER A 1 119 ? 9.881 8.616 -15.064 1.00 96.44 119 SER A N 1
ATOM 938 C CA . SER A 1 119 ? 11.030 9.285 -14.435 1.00 96.44 119 SER A CA 1
ATOM 939 C C . SER A 1 119 ? 11.386 10.570 -15.179 1.00 96.44 119 SER A C 1
ATOM 941 O O . SER A 1 119 ? 11.520 11.627 -14.563 1.00 96.44 119 SER A O 1
ATOM 943 N N . ARG A 1 120 ? 11.444 10.515 -16.515 1.00 95.50 120 ARG A N 1
ATOM 944 C CA . ARG A 1 120 ? 11.682 11.693 -17.349 1.00 95.50 120 ARG A CA 1
ATOM 945 C C . ARG A 1 120 ? 10.602 12.753 -17.149 1.00 95.50 120 ARG A C 1
ATOM 947 O O . ARG A 1 120 ? 10.922 13.927 -16.981 1.00 95.50 120 ARG A O 1
ATOM 954 N N . THR A 1 121 ? 9.329 12.366 -17.122 1.00 95.81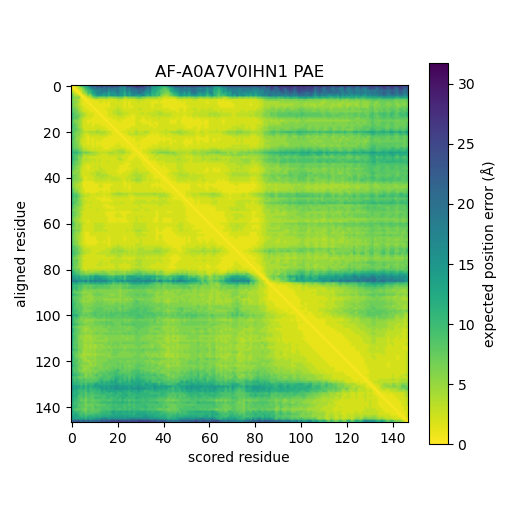 121 THR A N 1
ATOM 955 C CA . THR A 1 121 ? 8.222 13.300 -16.872 1.00 95.81 121 THR A CA 1
ATOM 956 C C . THR A 1 121 ? 8.350 14.000 -15.519 1.00 95.81 121 THR A C 1
ATOM 958 O O . THR A 1 121 ? 8.097 15.203 -15.436 1.00 95.81 121 THR A O 1
ATOM 961 N N . VAL A 1 122 ? 8.772 13.289 -14.469 1.00 95.56 122 VAL A N 1
ATOM 962 C CA . VAL A 1 122 ? 9.023 13.884 -13.145 1.00 95.56 122 VAL A CA 1
ATOM 963 C C . VAL A 1 122 ? 10.139 14.928 -13.214 1.00 95.56 122 VAL A C 1
ATOM 965 O O . VAL A 1 122 ? 9.946 16.043 -12.729 1.00 95.56 122 VAL A O 1
ATOM 968 N N . LEU A 1 123 ? 11.260 14.617 -13.870 1.00 94.75 123 LEU A N 1
ATOM 969 C CA . LEU A 1 123 ? 12.380 15.551 -14.037 1.00 94.75 123 LEU A CA 1
ATOM 970 C C . LEU A 1 123 ? 11.986 16.799 -14.841 1.00 94.75 123 LEU A C 1
ATOM 972 O O . LEU A 1 123 ? 12.230 17.925 -14.409 1.00 94.75 123 LEU A O 1
ATOM 976 N N . MET A 1 124 ? 11.288 16.621 -15.964 1.00 94.00 124 MET A N 1
ATOM 977 C CA . MET A 1 124 ? 10.795 17.736 -16.781 1.00 94.00 124 MET A CA 1
ATOM 978 C C . MET A 1 124 ? 9.794 18.612 -16.012 1.00 94.00 124 MET A C 1
ATOM 980 O O . MET A 1 124 ? 9.771 19.834 -16.171 1.00 94.00 124 MET A O 1
ATOM 984 N N . ARG A 1 125 ? 8.968 18.010 -15.145 1.00 94.88 125 ARG A N 1
ATOM 985 C CA . ARG A 1 125 ? 8.065 18.752 -14.257 1.00 94.88 125 ARG A CA 1
ATOM 986 C C . ARG A 1 125 ? 8.839 19.551 -13.211 1.00 94.88 125 ARG A C 1
ATOM 988 O O . ARG A 1 125 ? 8.452 20.687 -12.943 1.00 94.88 125 ARG A O 1
ATOM 995 N N . ALA A 1 126 ? 9.910 18.989 -12.650 1.00 94.31 126 ALA A N 1
ATOM 996 C CA . ALA A 1 126 ? 10.770 19.690 -11.703 1.00 94.31 126 ALA A CA 1
ATOM 997 C C . ALA A 1 126 ? 11.423 20.923 -12.349 1.00 94.31 126 ALA A C 1
ATOM 999 O O . ALA A 1 126 ? 11.292 22.020 -11.809 1.00 94.31 126 ALA A O 1
ATOM 1000 N N . LEU A 1 127 ? 11.990 20.772 -13.554 1.00 93.81 127 LEU A N 1
ATOM 1001 C CA . LEU A 1 127 ? 12.537 21.879 -14.355 1.00 93.81 127 LEU A CA 1
ATOM 1002 C C . LEU A 1 127 ? 11.517 22.984 -14.630 1.00 93.81 127 LEU A C 1
ATOM 1004 O O . LEU A 1 127 ? 11.864 24.157 -14.648 1.00 93.81 127 LEU A O 1
ATOM 1008 N N . ARG A 1 128 ? 10.246 22.641 -14.855 1.00 92.94 128 ARG A N 1
ATOM 1009 C CA . ARG A 1 128 ? 9.201 23.649 -15.074 1.00 92.94 128 ARG A CA 1
ATOM 1010 C C . ARG A 1 128 ? 8.823 24.387 -13.789 1.00 92.94 128 ARG A C 1
ATOM 1012 O O . ARG A 1 128 ? 8.595 25.589 -13.829 1.00 92.94 128 ARG A O 1
ATOM 1019 N N . ASN A 1 129 ? 8.714 23.665 -12.677 1.00 95.12 129 ASN A N 1
ATOM 1020 C CA . ASN A 1 129 ? 8.130 24.185 -11.442 1.00 95.12 129 ASN A CA 1
ATOM 1021 C C . ASN A 1 129 ? 9.155 24.840 -10.496 1.00 95.12 129 ASN A C 1
ATOM 1023 O O . ASN A 1 129 ? 8.758 25.610 -9.625 1.00 95.12 129 ASN A O 1
ATOM 1027 N N . HIS A 1 130 ? 10.446 24.527 -10.636 1.00 92.81 130 HIS A N 1
ATOM 1028 C CA . HIS A 1 130 ? 11.493 24.917 -9.682 1.00 92.81 130 HIS A CA 1
ATOM 1029 C C . HIS A 1 130 ? 12.727 25.545 -10.356 1.00 92.81 130 HIS A C 1
ATOM 1031 O O . HIS A 1 130 ? 13.847 25.362 -9.879 1.00 92.81 130 HIS A O 1
ATOM 1037 N N . ARG A 1 131 ? 12.532 26.295 -11.451 1.00 88.38 131 ARG A N 1
ATOM 1038 C CA . ARG A 1 131 ? 13.617 27.028 -12.134 1.00 88.38 131 ARG A CA 1
ATOM 1039 C C . ARG A 1 131 ? 14.409 27.915 -11.175 1.00 88.38 131 ARG A C 1
ATOM 1041 O O . ARG A 1 131 ? 13.833 28.510 -10.262 1.00 88.38 131 ARG A O 1
ATOM 1048 N N . GLY A 1 132 ? 15.721 27.982 -11.378 1.00 89.25 132 GLY A N 1
ATOM 1049 C CA . GLY A 1 132 ? 16.663 28.746 -10.558 1.00 89.25 132 GLY A CA 1
ATOM 1050 C C . GLY A 1 132 ? 16.870 28.222 -9.131 1.00 89.25 132 GLY A C 1
ATOM 1051 O O . GLY A 1 132 ? 17.611 28.835 -8.370 1.00 89.25 132 GLY A O 1
ATOM 1052 N N . LYS A 1 133 ? 16.222 27.113 -8.738 1.00 91.88 133 LYS A N 1
ATOM 1053 C CA . LYS A 1 133 ? 16.344 26.496 -7.399 1.00 91.88 133 LYS A CA 1
ATOM 1054 C C . LYS A 1 133 ? 16.957 25.096 -7.424 1.00 91.88 133 LYS A C 1
ATOM 1056 O O . LYS A 1 133 ? 17.102 24.472 -6.377 1.00 91.88 133 LYS A O 1
ATOM 1061 N N . ILE A 1 134 ? 17.254 24.588 -8.613 1.00 92.31 134 ILE A N 1
ATOM 1062 C CA . ILE A 1 134 ? 17.776 23.245 -8.862 1.00 92.31 134 ILE A CA 1
ATOM 1063 C C . ILE A 1 134 ? 18.908 23.339 -9.884 1.00 92.31 134 ILE A C 1
ATOM 1065 O O . ILE A 1 134 ? 18.969 24.303 -10.644 1.00 92.31 134 ILE A O 1
ATOM 1069 N N . ASP A 1 135 ? 19.773 22.329 -9.928 1.00 94.00 135 ASP A N 1
ATOM 1070 C CA . ASP A 1 135 ? 20.782 22.197 -10.983 1.00 94.00 135 ASP A CA 1
ATOM 1071 C C . ASP A 1 135 ? 20.094 21.805 -12.303 1.00 94.00 135 ASP A C 1
ATOM 1073 O O . ASP A 1 135 ? 19.814 20.632 -12.577 1.00 94.00 135 ASP A O 1
ATOM 1077 N N . GLU A 1 136 ? 19.739 22.818 -13.092 1.00 93.56 136 GLU A N 1
ATOM 1078 C CA . GLU A 1 136 ? 19.000 22.647 -14.342 1.00 93.56 136 GLU A CA 1
ATOM 1079 C C . GLU A 1 136 ? 19.797 21.843 -15.370 1.00 93.56 136 GLU A C 1
ATOM 1081 O O . GLU A 1 136 ? 19.226 21.014 -16.083 1.00 93.56 136 GLU A O 1
ATOM 1086 N N . ASP A 1 137 ? 21.115 22.022 -15.411 1.00 93.31 137 ASP A N 1
ATOM 1087 C CA . ASP A 1 137 ? 21.984 21.331 -16.356 1.00 93.31 137 ASP A CA 1
ATOM 1088 C C . ASP A 1 137 ? 22.090 19.843 -16.023 1.00 93.31 137 ASP A C 1
ATOM 1090 O O . ASP A 1 137 ? 21.972 18.997 -16.916 1.00 93.31 137 ASP A O 1
ATOM 1094 N N . ALA A 1 138 ? 22.246 19.489 -14.744 1.00 93.50 138 ALA A N 1
ATOM 1095 C CA . ALA A 1 138 ? 22.234 18.093 -14.315 1.00 93.50 138 ALA A CA 1
ATOM 1096 C C . ALA A 1 138 ? 20.903 17.404 -14.641 1.00 93.50 138 ALA A C 1
ATOM 1098 O O . ALA A 1 138 ? 20.896 16.280 -15.155 1.00 93.50 138 ALA A O 1
ATOM 1099 N N . ILE A 1 139 ? 19.774 18.077 -14.405 1.00 93.81 139 ILE A N 1
ATOM 1100 C CA . ILE A 1 139 ? 18.451 17.501 -14.669 1.00 93.81 139 ILE A CA 1
ATOM 1101 C C . ILE A 1 139 ? 18.170 17.403 -16.173 1.00 93.81 139 ILE A C 1
ATOM 1103 O O . ILE A 1 139 ? 17.594 16.405 -16.622 1.00 93.81 139 ILE A O 1
ATOM 1107 N N . ASN A 1 140 ? 18.601 18.383 -16.971 1.00 91.75 140 ASN A N 1
ATOM 1108 C CA . ASN A 1 140 ? 18.509 18.325 -18.429 1.00 91.75 140 ASN A CA 1
ATOM 1109 C C . ASN A 1 140 ? 19.326 17.155 -18.988 1.00 91.75 140 ASN A C 1
ATOM 1111 O O . ASN A 1 140 ? 18.788 16.371 -19.773 1.00 91.75 140 ASN A O 1
ATOM 1115 N N . ARG A 1 141 ? 20.576 16.971 -18.536 1.00 93.81 141 ARG A N 1
ATOM 1116 C CA . ARG A 1 141 ? 21.406 15.814 -18.918 1.00 93.81 141 ARG A CA 1
ATOM 1117 C C . ARG A 1 141 ? 20.728 14.493 -18.554 1.00 93.81 141 ARG A C 1
ATOM 1119 O O . ARG A 1 141 ? 20.558 13.637 -19.420 1.00 93.81 141 ARG A O 1
ATOM 1126 N N . ALA A 1 142 ? 20.259 14.345 -17.314 1.00 93.25 142 ALA A N 1
ATOM 1127 C CA . ALA A 1 142 ? 19.561 13.135 -16.873 1.00 93.25 142 ALA A CA 1
ATOM 1128 C C . ALA A 1 142 ? 18.294 12.854 -17.706 1.00 93.25 142 ALA A C 1
ATOM 1130 O O . ALA A 1 142 ? 18.044 11.721 -18.113 1.00 93.25 142 ALA A O 1
ATOM 1131 N N . SER A 1 143 ? 17.522 13.892 -18.038 1.00 92.00 143 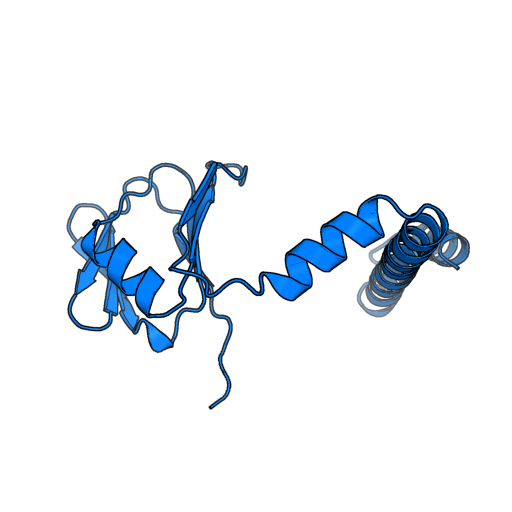SER A N 1
ATOM 1132 C CA . SER A 1 143 ? 16.305 13.771 -18.854 1.00 92.00 143 SER A CA 1
ATOM 1133 C C . SER A 1 143 ? 16.577 13.410 -20.319 1.00 92.00 143 SER A C 1
ATOM 1135 O O . SER A 1 143 ? 15.672 12.926 -21.003 1.00 92.00 143 SER A O 1
ATOM 1137 N N . GLN A 1 144 ? 17.784 13.669 -20.829 1.00 90.88 144 GLN A N 1
ATOM 1138 C CA . GLN A 1 144 ? 18.192 13.271 -22.178 1.00 90.88 144 GLN A CA 1
ATOM 1139 C C . GLN A 1 144 ? 18.601 11.799 -22.259 1.00 90.88 144 GLN A C 1
ATOM 1141 O O . GLN A 1 144 ? 18.344 11.179 -23.286 1.00 90.88 144 GLN A O 1
ATOM 1146 N N . VAL A 1 145 ? 19.178 11.244 -21.188 1.00 91.25 145 VAL A N 1
ATOM 1147 C CA . VAL A 1 145 ? 19.538 9.816 -21.099 1.00 91.25 145 VAL A CA 1
ATOM 1148 C C . VAL A 1 145 ? 18.294 8.929 -20.965 1.00 91.25 145 VAL A C 1
ATOM 1150 O O . VAL A 1 145 ? 18.287 7.800 -21.436 1.00 91.25 145 VAL A O 1
ATOM 1153 N N . LEU A 1 146 ? 17.217 9.443 -20.363 1.00 87.00 146 LEU A N 1
ATOM 1154 C CA . LEU A 1 146 ? 15.941 8.736 -20.180 1.00 87.00 146 LEU A CA 1
ATOM 1155 C C . LEU A 1 146 ? 15.016 8.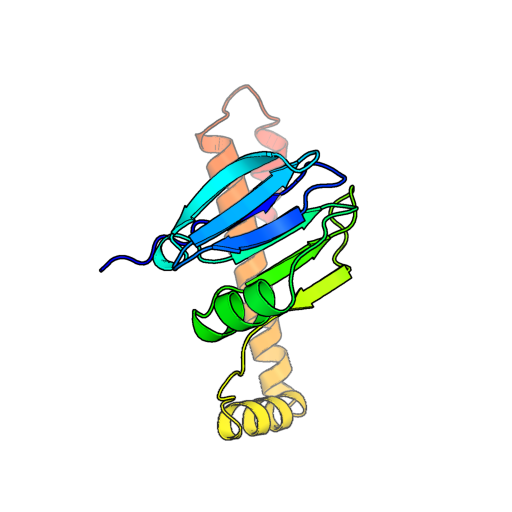787 -21.419 1.00 87.00 146 LEU A C 1
ATOM 1157 O O . LEU A 1 146 ? 13.798 8.910 -21.264 1.00 87.00 146 LEU A O 1
ATOM 1161 N N . LYS A 1 147 ? 15.578 8.773 -22.630 1.00 68.56 147 LYS A N 1
ATOM 1162 C CA . LYS A 1 147 ? 14.827 8.768 -23.897 1.00 68.56 147 LYS A CA 1
ATOM 1163 C C . LYS A 1 147 ? 14.544 7.358 -24.399 1.00 68.56 147 LYS A C 1
ATOM 1165 O O . LYS A 1 147 ? 15.388 6.469 -24.169 1.00 68.56 147 LYS A O 1
#

Foldseek 3Di:
DDQDQDEAEALDAPWEWEDDPQWIFIDDPNDTPDIGGLSNHQEYEYEAHYHYDPRVLVSCQVNQYKYWYAYSVRHGDDIRHHDDPDPPVVVVVVVVLVVPPVSVVVVVCVVLLVVLVVVLVVLVVCCVPPPPNDPNVVSVVSSVVSD

pLDDT: mean 93.49, std 7.92, range [51.97, 98.38]

Solvent-accessible surface area (backbone atoms only — not comparable to full-atom values): 8241 Å² total; per-residue (Å²): 130,88,81,63,78,37,65,49,78,44,72,56,69,68,26,35,36,34,59,55,88,74,24,44,31,38,23,48,93,88,40,79,77,46,75,43,54,48,93,62,41,38,29,38,40,34,26,46,55,54,49,67,40,71,67,30,52,55,53,31,19,76,71,65,22,34,41,35,37,22,38,79,88,64,48,83,73,50,73,52,66,39,94,70,90,72,60,61,69,59,54,54,49,51,54,60,43,68,73,34,66,68,55,44,52,51,53,50,49,52,54,51,52,50,51,36,50,52,52,27,52,52,49,56,47,46,58,70,75,39,68,94,75,56,69,60,66,62,48,50,54,53,43,61,71,41,110

Secondary structure (DSSP, 8-state):
------EEEE--TT-EEEEETTEEEEEETTEEEEEEEGGG-SEEEEESS-EE-HHHHHHHHHTT-EEEEE-TT--EEEEE-PPP---HHHHHHHHHHHH-HHHHHHHHHHHHHHHHHHHHHHHHHHHHHSTTSS-HHHHHHHHHHT-

Mean predicted aligned error: 5.69 Å

Radius of gyration: 21.68 Å; Cα contacts (8 Å, |Δi|>4): 208; chains: 1; bounding box: 44×49×52 Å

Nearest PDB structures (foldseek):
  8d3q-assembly1_A  TM=5.883E-01  e=3.802E-14  Halalkalibacterium halodurans C-125
  4n06-assembly1_A  TM=8.061E-01  e=5.628E-10  Archaeoglobus fulgidus DSM 4304
  7mi5-assembly1_C  TM=7.747E-01  e=5.639E-09  Geobacter sulfurreducens PCA
  7mi4-assembly1_B  TM=6.274E-01  e=6.409E-09  Geobacter sulfurreducens PCA
  7kft-assembly1_D  TM=5.262E-01  e=2.306E-08  Thiomicrospira sp.

Sequence (147 aa):
MKKYLNTLFVTTEGAYLSKENETVVVKIEGRAKLRLPIHNIGAIVCFGQVSLSPHLMDFCTRNGVSIVFLSPWGRFMAKVVGQTRGNVLLRRQQYRRADDNDFRVEASRSFVAGKIANSRTVLMRALRNHRGKIDEDAINRASQVLK